Protein AF-R5KSG0-F1 (afdb_monomer)

pLDDT: mean 80.11, std 12.43, range [38.59, 92.19]

Secondary structure (DSSP, 8-state):
-HHHHHHHHHHHHHHHTT----EEEEETTEEEEE----S-HHHHHHHHHHHHHHHHHHHHHH--HHHHHHHHHHTSS-TTSHHHHHHHHH-TTTHHHHHHHHHHHHHHHHHHHHHHH---HHHHHHHHHHHHHHTT-

Mean predicted aligned error: 7.57 Å

Solvent-accessible surface area (backbone atoms only — not comparable to full-atom values): 7374 Å² total; per-residue (Å²): 111,68,69,56,54,24,48,49,31,27,54,50,38,31,51,74,72,70,49,63,87,73,41,76,46,74,47,102,89,49,68,48,74,46,58,82,82,88,62,52,72,68,57,52,49,51,20,53,43,29,20,42,50,46,23,46,50,47,20,75,76,68,68,39,65,66,33,43,51,52,22,54,57,34,53,35,58,33,58,91,32,43,25,12,47,53,37,33,73,79,36,64,84,47,28,64,57,47,20,51,52,50,49,53,51,48,43,54,52,24,52,51,43,31,75,75,67,68,46,61,64,57,39,51,54,44,51,50,54,51,56,55,38,70,75,73,112

Structure (mmCIF, N/CA/C/O backbone):
data_AF-R5KSG0-F1
#
_entry.id   AF-R5KSG0-F1
#
loop_
_atom_site.group_PDB
_atom_site.id
_atom_site.type_symbol
_atom_site.label_atom_id
_atom_site.label_alt_id
_atom_site.label_comp_id
_atom_site.label_asym_id
_atom_site.label_entity_id
_atom_site.label_seq_id
_atom_site.pdbx_PDB_ins_code
_atom_site.Cartn_x
_atom_site.Cartn_y
_atom_site.Cartn_z
_atom_site.occupancy
_atom_site.B_iso_or_equiv
_atom_site.auth_seq_id
_atom_site.auth_comp_id
_atom_site.auth_asym_id
_atom_site.auth_atom_id
_atom_site.pdbx_PDB_model_num
ATOM 1 N N . MET A 1 1 ? 4.381 15.269 -4.114 1.00 64.56 1 MET A N 1
ATOM 2 C CA . MET A 1 1 ? 2.973 15.694 -4.277 1.00 64.56 1 MET A CA 1
ATOM 3 C C . MET A 1 1 ? 2.019 14.506 -4.189 1.00 64.56 1 MET A C 1
ATOM 5 O O . MET A 1 1 ? 1.181 14.503 -3.303 1.00 64.56 1 MET A O 1
ATOM 9 N N . PHE A 1 2 ? 2.188 13.467 -5.011 1.00 79.06 2 PHE A N 1
ATOM 10 C CA . PHE A 1 2 ? 1.269 12.319 -5.060 1.00 79.06 2 PHE A CA 1
ATOM 11 C C . PHE A 1 2 ? 1.163 11.502 -3.764 1.00 79.06 2 PHE A C 1
ATOM 13 O O . PHE A 1 2 ? 0.054 11.265 -3.305 1.00 79.06 2 PHE A O 1
ATOM 20 N N . CYS A 1 3 ? 2.276 11.197 -3.078 1.00 76.44 3 CYS A N 1
ATOM 21 C CA . CYS A 1 3 ? 2.198 10.572 -1.746 1.00 76.44 3 CYS A CA 1
ATOM 22 C C . CYS A 1 3 ? 1.451 11.431 -0.716 1.00 76.44 3 CYS A C 1
ATOM 24 O O . CYS A 1 3 ? 0.801 10.896 0.168 1.00 76.44 3 CYS A O 1
ATOM 26 N N . PHE A 1 4 ? 1.523 12.762 -0.816 1.00 81.12 4 PHE A N 1
ATOM 27 C CA . PHE A 1 4 ? 0.799 13.630 0.114 1.00 81.12 4 PHE A CA 1
ATOM 28 C C . PHE A 1 4 ? -0.712 13.558 -0.126 1.00 81.12 4 PHE A C 1
ATOM 30 O O . PHE A 1 4 ? -1.480 13.453 0.824 1.00 81.12 4 PHE A O 1
ATOM 37 N N . LEU A 1 5 ? -1.132 13.557 -1.396 1.00 84.75 5 LEU A N 1
ATOM 38 C CA . LEU A 1 5 ? -2.532 13.361 -1.766 1.00 84.75 5 LEU A CA 1
ATOM 39 C C . LEU A 1 5 ? -3.030 11.988 -1.297 1.00 84.75 5 LEU A C 1
ATOM 41 O O . LEU A 1 5 ? -4.055 11.915 -0.625 1.00 84.75 5 LEU A O 1
ATOM 45 N N . HIS A 1 6 ? -2.266 10.930 -1.557 1.00 86.06 6 HIS A N 1
ATOM 46 C CA . HIS A 1 6 ? -2.547 9.575 -1.085 1.00 86.06 6 HIS A CA 1
ATOM 47 C C . HIS A 1 6 ? -2.793 9.514 0.433 1.00 86.06 6 HIS A C 1
ATOM 49 O O . HIS A 1 6 ? -3.829 9.025 0.878 1.00 86.06 6 HIS A O 1
ATOM 55 N N . GLU A 1 7 ? -1.893 10.090 1.230 1.00 82.31 7 GLU A N 1
ATOM 56 C CA . GLU A 1 7 ? -2.027 10.105 2.693 1.00 82.31 7 GLU A CA 1
ATOM 57 C C . GLU A 1 7 ? -3.185 10.994 3.168 1.00 82.31 7 GLU A C 1
ATOM 59 O O . GLU A 1 7 ? -3.880 10.668 4.134 1.00 82.31 7 GLU A O 1
ATOM 64 N N . SER A 1 8 ? -3.468 12.087 2.451 1.00 84.81 8 SER A N 1
ATOM 65 C CA . SER A 1 8 ? -4.643 12.919 2.726 1.00 84.81 8 SER A CA 1
ATOM 66 C C . SER A 1 8 ? -5.955 12.160 2.509 1.00 84.81 8 SER A C 1
ATOM 68 O O . SER A 1 8 ? -6.914 12.393 3.244 1.00 84.81 8 SER A O 1
ATOM 70 N N . ALA A 1 9 ? -5.992 11.205 1.572 1.00 86.75 9 ALA A N 1
ATOM 71 C CA . ALA A 1 9 ? -7.162 10.367 1.334 1.00 86.75 9 ALA A CA 1
ATOM 72 C C . ALA A 1 9 ? -7.440 9.438 2.519 1.00 86.75 9 ALA A C 1
ATOM 74 O O . ALA A 1 9 ? -8.589 9.319 2.943 1.00 86.75 9 ALA A O 1
ATOM 75 N N . HIS A 1 10 ? -6.399 8.827 3.093 1.00 86.75 10 HIS A N 1
ATOM 76 C CA . HIS A 1 10 ? -6.535 8.024 4.309 1.00 86.75 10 HIS A CA 1
ATOM 77 C C . HIS A 1 10 ? -7.056 8.858 5.480 1.00 86.75 10 HIS A C 1
ATOM 79 O O . HIS A 1 10 ? -7.981 8.434 6.173 1.00 86.75 10 HIS A O 1
ATOM 85 N N . LEU A 1 11 ? -6.504 10.059 5.683 1.00 84.69 11 LEU A N 1
ATOM 86 C CA . LEU A 1 11 ? -6.955 10.966 6.739 1.00 84.69 11 LEU A CA 1
ATOM 87 C C . LEU A 1 11 ? -8.420 11.378 6.536 1.00 84.69 11 LEU A C 1
ATOM 89 O O . LEU A 1 11 ? -9.209 11.333 7.479 1.00 84.69 11 LEU A O 1
ATOM 93 N N . PHE A 1 12 ? -8.789 11.752 5.311 1.00 86.88 12 PHE A N 1
ATOM 94 C CA . PHE A 1 12 ? -10.156 12.138 4.976 1.00 86.88 12 PHE A CA 1
ATOM 95 C C . PHE A 1 12 ? -11.138 10.985 5.199 1.00 86.88 12 PHE A C 1
ATOM 97 O O . PHE A 1 12 ? -12.169 11.177 5.841 1.00 86.88 12 PHE A O 1
ATOM 104 N N . ALA A 1 13 ? -10.800 9.778 4.737 1.00 85.94 13 ALA A N 1
ATOM 105 C CA . ALA A 1 13 ? -11.619 8.591 4.950 1.00 85.94 13 ALA A CA 1
ATOM 106 C C . ALA A 1 13 ? -11.760 8.258 6.441 1.00 85.94 13 ALA A C 1
ATOM 108 O O . ALA A 1 13 ? -12.854 7.925 6.887 1.00 85.94 13 ALA A O 1
ATOM 109 N N . LEU A 1 14 ? -10.694 8.403 7.233 1.00 84.88 14 LEU A N 1
ATOM 110 C CA . LEU A 1 14 ? -10.760 8.156 8.672 1.00 84.88 14 LEU A CA 1
ATOM 111 C C . LEU A 1 14 ? -11.737 9.114 9.362 1.00 84.88 14 LEU A C 1
ATOM 113 O O . LEU A 1 14 ? -12.581 8.673 10.142 1.00 84.88 14 LEU A O 1
ATOM 117 N N . ILE A 1 15 ? -11.653 10.409 9.043 1.00 84.00 15 ILE A N 1
ATOM 118 C CA . ILE A 1 15 ? -12.560 11.430 9.581 1.00 84.00 15 ILE A CA 1
ATOM 119 C C . ILE A 1 15 ? -14.000 11.160 9.126 1.00 84.00 15 ILE A C 1
ATOM 121 O O . ILE A 1 15 ? -14.923 11.250 9.935 1.00 84.00 15 ILE A O 1
ATOM 125 N N . ALA A 1 16 ? -14.200 10.787 7.858 1.00 86.25 16 ALA A N 1
ATOM 126 C CA . ALA A 1 16 ? -15.520 10.509 7.294 1.00 86.25 16 ALA A CA 1
ATOM 127 C C . ALA A 1 16 ? -16.230 9.335 7.982 1.00 86.25 16 ALA A C 1
ATOM 129 O O . ALA A 1 16 ? -17.454 9.349 8.103 1.00 86.25 16 ALA A O 1
ATOM 130 N N . VAL A 1 17 ? -15.477 8.344 8.468 1.00 84.31 17 VAL A N 1
ATOM 131 C CA . VAL A 1 17 ? -16.036 7.204 9.208 1.00 84.31 17 VAL A CA 1
ATOM 132 C C . VAL A 1 17 ? -16.041 7.427 10.733 1.00 84.31 17 VAL A C 1
ATOM 134 O O . VAL A 1 17 ? -16.337 6.520 11.506 1.00 84.31 17 VAL A O 1
ATOM 137 N N . GLY A 1 18 ? -15.754 8.650 11.190 1.00 77.50 18 GLY A N 1
ATOM 138 C CA . GLY A 1 18 ? -15.813 9.026 12.607 1.00 77.50 18 GLY A CA 1
ATOM 139 C C . GLY A 1 18 ? -14.623 8.550 13.445 1.00 77.50 18 GLY A C 1
ATOM 140 O O . GLY A 1 18 ? -14.675 8.616 14.675 1.00 77.50 18 GLY A O 1
ATOM 141 N N . GLY A 1 19 ? -13.546 8.085 12.807 1.00 74.62 19 GLY A N 1
ATOM 142 C CA . GLY A 1 19 ? -12.307 7.717 13.483 1.00 74.62 19 GLY A CA 1
ATOM 143 C C . GLY A 1 19 ? -11.559 8.945 14.005 1.00 74.62 19 GLY A C 1
ATOM 144 O O . GLY A 1 19 ? -11.544 10.004 13.375 1.00 74.62 19 GLY A O 1
ATOM 145 N N . LYS A 1 20 ? -10.904 8.811 15.163 1.00 68.38 20 LYS A N 1
ATOM 146 C CA . LYS A 1 20 ? -10.058 9.870 15.730 1.00 68.38 20 LYS A CA 1
ATOM 147 C C . 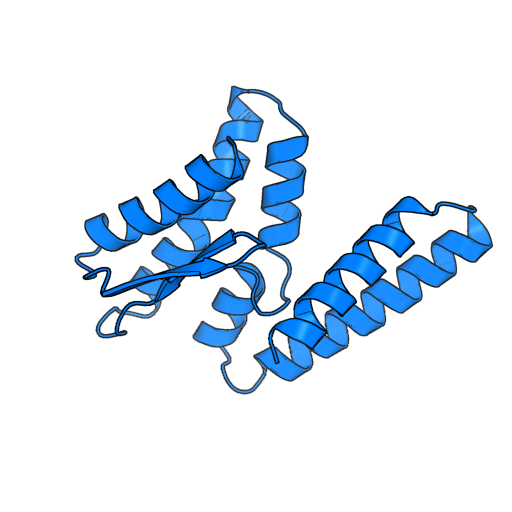LYS A 1 20 ? -8.590 9.609 15.368 1.00 68.38 20 LYS A C 1
ATOM 149 O O . LYS A 1 20 ? -8.031 8.618 15.841 1.00 68.38 20 LYS A O 1
ATOM 154 N N . PRO A 1 21 ? -7.938 10.465 14.561 1.00 63.66 21 PRO A N 1
ATOM 155 C CA . PRO A 1 21 ? -6.507 10.338 14.305 1.00 63.66 21 PRO A CA 1
ATOM 156 C C . PRO A 1 21 ? -5.741 10.631 15.603 1.00 63.66 21 PRO A C 1
ATOM 158 O O . PRO A 1 21 ? -5.797 11.747 16.113 1.00 63.66 21 PRO A O 1
ATOM 161 N N . GLN A 1 22 ? -5.043 9.638 16.157 1.00 57.62 22 GLN A N 1
ATOM 162 C CA . GLN A 1 22 ? -4.285 9.807 17.405 1.00 57.62 22 GLN A CA 1
ATOM 163 C C . GLN A 1 22 ? -2.814 10.136 17.154 1.00 57.62 22 GLN A C 1
ATOM 165 O O . GLN A 1 22 ? -2.241 10.949 17.876 1.00 57.62 22 GLN A O 1
ATOM 170 N N . CYS A 1 23 ? -2.180 9.535 16.140 1.00 52.59 23 CYS A N 1
ATOM 171 C CA . CYS A 1 23 ? -0.774 9.810 15.860 1.00 52.59 23 CYS A CA 1
ATOM 172 C C . CYS A 1 23 ? -0.433 9.647 14.372 1.00 52.59 23 CYS A C 1
ATOM 174 O O . CYS A 1 23 ? -0.513 8.555 13.810 1.00 52.59 23 CYS A O 1
ATOM 176 N N . LEU A 1 24 ? -0.015 10.740 13.733 1.00 53.75 24 LEU A N 1
ATOM 177 C CA . LEU A 1 24 ? 0.625 10.725 12.418 1.00 53.75 24 LEU A CA 1
ATOM 178 C C . LEU A 1 24 ? 2.109 10.408 12.620 1.00 53.75 24 LEU A C 1
ATOM 180 O O . LEU A 1 24 ? 2.900 11.274 12.992 1.00 53.75 24 LEU A O 1
ATOM 184 N N . THR A 1 25 ? 2.493 9.156 12.395 1.00 51.81 25 THR A N 1
ATOM 185 C CA . THR A 1 25 ? 3.896 8.742 12.454 1.00 51.81 25 THR A CA 1
ATOM 186 C C . THR A 1 25 ? 4.538 9.056 11.110 1.00 51.81 25 THR A C 1
ATOM 188 O O . THR A 1 25 ? 4.450 8.278 10.160 1.00 51.81 25 THR A O 1
ATOM 191 N N . VAL A 1 26 ? 5.168 10.224 11.007 1.00 46.56 26 VAL A N 1
ATOM 192 C CA . VAL A 1 26 ? 5.951 10.577 9.822 1.00 46.56 26 VAL A CA 1
ATOM 193 C C . VAL A 1 26 ? 7.237 9.760 9.854 1.00 46.56 26 VAL A C 1
ATOM 195 O O . VAL A 1 26 ? 8.093 9.950 10.716 1.00 46.56 26 VAL A O 1
ATOM 198 N N . SER A 1 27 ? 7.359 8.818 8.928 1.00 50.06 27 SER A N 1
ATOM 199 C CA . SER A 1 27 ? 8.580 8.048 8.711 1.00 50.06 27 SER A CA 1
ATOM 200 C C . SER A 1 27 ? 9.240 8.506 7.412 1.00 50.06 27 SER A C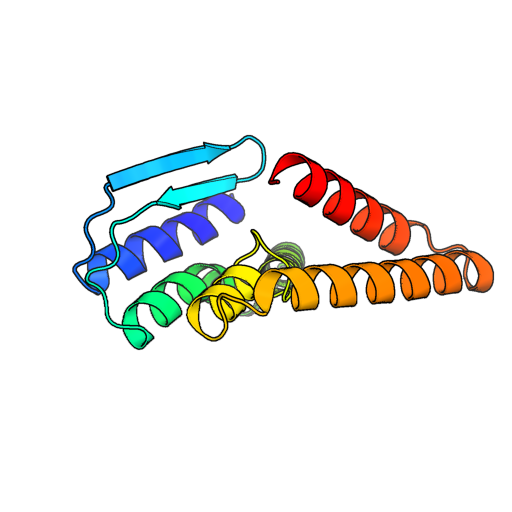 1
ATOM 202 O O . SER A 1 27 ? 8.597 9.096 6.548 1.00 50.06 27 SER A O 1
ATOM 204 N N . PHE A 1 28 ? 10.534 8.235 7.247 1.00 38.59 28 PHE A N 1
ATOM 205 C CA . PHE A 1 28 ? 11.311 8.681 6.078 1.00 38.59 28 PHE A CA 1
ATOM 206 C C . PHE A 1 28 ? 10.779 8.164 4.722 1.00 38.59 28 PHE A C 1
ATOM 208 O O . PHE A 1 28 ? 11.205 8.636 3.675 1.00 38.59 28 PHE A O 1
ATOM 215 N N . PHE A 1 29 ? 9.855 7.199 4.745 1.00 46.66 29 PHE A N 1
ATOM 216 C CA . PHE A 1 29 ? 9.265 6.547 3.577 1.00 46.66 29 PHE A CA 1
ATOM 217 C C . PHE A 1 29 ? 7.773 6.875 3.367 1.00 46.66 29 PHE A C 1
ATOM 219 O O . PHE A 1 29 ? 7.206 6.442 2.368 1.00 46.66 29 PHE A O 1
ATOM 226 N N . GLY A 1 30 ? 7.128 7.622 4.275 1.00 54.03 30 GLY A N 1
ATOM 227 C CA . GLY A 1 30 ? 5.692 7.930 4.201 1.00 54.03 30 GLY A CA 1
ATOM 228 C C . GLY A 1 30 ? 5.075 8.362 5.537 1.00 54.03 30 GLY A C 1
ATOM 229 O O . GLY A 1 30 ? 5.739 8.346 6.581 1.00 54.03 30 GLY A O 1
ATOM 230 N N . ILE A 1 31 ? 3.797 8.744 5.516 1.00 54.84 31 ILE A N 1
ATOM 231 C CA . ILE A 1 31 ? 3.072 9.277 6.676 1.00 54.84 31 ILE A CA 1
ATOM 232 C C . ILE A 1 31 ? 2.149 8.177 7.225 1.00 54.84 31 ILE A C 1
ATOM 234 O O . ILE A 1 31 ? 1.001 8.050 6.840 1.00 54.84 31 ILE A O 1
ATOM 238 N N . ALA A 1 32 ? 2.615 7.366 8.173 1.00 55.62 32 ALA A N 1
ATOM 239 C CA . ALA A 1 32 ? 1.798 6.281 8.715 1.00 55.62 32 ALA A CA 1
ATOM 240 C C . ALA A 1 32 ? 0.836 6.783 9.806 1.00 55.62 32 ALA A C 1
ATOM 242 O O . ALA A 1 32 ? 1.260 7.175 10.897 1.00 55.62 32 ALA A O 1
ATOM 243 N N . LEU A 1 33 ? -0.467 6.728 9.543 1.00 55.28 33 LEU A N 1
ATOM 244 C CA . LEU A 1 33 ? -1.500 7.161 10.482 1.00 55.28 33 LEU A CA 1
ATOM 245 C C . LEU A 1 33 ? -1.880 6.018 11.442 1.00 55.28 33 LEU A C 1
ATOM 247 O O . LEU A 1 33 ? -2.445 5.008 11.029 1.00 55.28 33 LEU A O 1
ATOM 251 N N . LYS A 1 34 ? -1.545 6.161 12.730 1.00 57.66 34 LYS A N 1
ATOM 252 C CA . LYS A 1 34 ? -1.983 5.268 13.813 1.00 57.66 34 LYS A CA 1
ATOM 253 C C . LYS A 1 34 ? -3.255 5.828 14.456 1.00 57.66 34 LYS A C 1
ATOM 255 O O . LYS A 1 34 ? -3.285 6.986 14.881 1.00 57.66 34 LYS A O 1
ATOM 260 N N . TYR A 1 35 ? -4.282 4.995 14.548 1.00 62.22 35 TYR A N 1
ATOM 261 C CA . TYR A 1 35 ? -5.547 5.284 15.220 1.00 62.22 35 TYR A CA 1
ATOM 262 C C . TYR A 1 35 ? -5.979 4.062 16.038 1.00 62.22 35 TYR A C 1
ATOM 264 O O . TYR A 1 35 ? -5.673 2.930 15.661 1.00 62.22 35 TYR A O 1
ATOM 272 N N . GLU A 1 36 ? -6.648 4.289 17.169 1.00 53.38 36 GLU A N 1
ATOM 273 C CA . GLU A 1 36 ? -7.255 3.219 17.963 1.00 53.38 36 GLU A CA 1
ATOM 274 C C . GLU A 1 36 ? -8.498 2.659 17.260 1.00 53.38 36 GLU A C 1
ATOM 276 O O . GLU A 1 36 ? -9.330 3.387 16.713 1.00 53.38 36 GLU A O 1
ATOM 281 N N . SER A 1 37 ? -8.569 1.333 17.218 1.00 54.75 37 SER A N 1
ATOM 282 C CA . SER A 1 37 ? -9.472 0.549 16.382 1.00 54.75 37 SER A CA 1
ATOM 283 C C . SER A 1 37 ? -10.772 0.207 17.116 1.00 54.75 37 SER A C 1
ATOM 285 O O . SER A 1 37 ? -11.014 -0.956 17.427 1.00 54.75 37 SER A O 1
ATOM 287 N N . ASP A 1 38 ? -11.615 1.207 17.370 1.00 62.00 38 ASP A N 1
ATOM 288 C CA . ASP A 1 38 ? -13.044 0.980 17.672 1.00 62.00 38 ASP A CA 1
ATOM 289 C C . ASP A 1 38 ? -1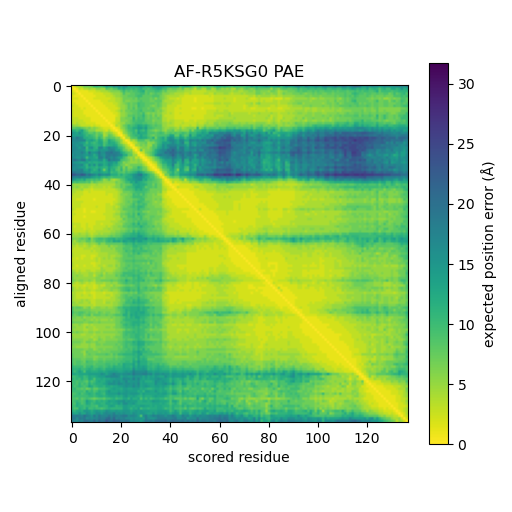3.895 0.915 16.383 1.00 62.00 38 ASP A C 1
ATOM 291 O O . ASP A 1 38 ? -15.119 0.781 16.417 1.00 62.00 38 ASP A O 1
ATOM 295 N N . LEU A 1 39 ? -13.248 1.033 15.218 1.00 70.50 39 LEU A N 1
ATOM 296 C CA . LEU A 1 39 ? -13.876 0.985 13.903 1.00 70.50 39 LEU A CA 1
ATOM 297 C C . LEU A 1 39 ? -14.199 -0.457 13.486 1.00 70.50 39 LEU A C 1
ATOM 299 O O . LEU A 1 39 ? -13.461 -1.398 13.763 1.00 70.50 39 LEU A O 1
ATOM 303 N N . SER A 1 40 ? -15.302 -0.629 12.756 1.00 82.75 40 SER A N 1
ATOM 304 C CA . SER A 1 40 ? -15.633 -1.907 12.118 1.00 82.75 40 SER A CA 1
ATOM 305 C C . SER A 1 40 ? -14.594 -2.288 11.049 1.00 82.75 40 SER A C 1
ATOM 307 O O . SER A 1 40 ? -13.984 -1.420 10.419 1.00 82.75 40 SER A O 1
ATOM 309 N N . ILE A 1 41 ? -14.458 -3.585 10.760 1.00 82.88 41 ILE A N 1
ATOM 310 C CA . ILE A 1 41 ? -13.559 -4.094 9.705 1.00 82.88 41 ILE A CA 1
ATOM 311 C C . ILE A 1 41 ? -13.831 -3.404 8.356 1.00 82.88 41 ILE A C 1
ATOM 313 O O . ILE A 1 41 ? -12.901 -3.043 7.643 1.00 82.88 41 ILE A O 1
ATOM 317 N N . GLY A 1 42 ? -15.103 -3.178 8.007 1.00 84.50 42 GLY A N 1
ATOM 318 C CA . GLY A 1 42 ? -15.473 -2.525 6.747 1.00 84.50 42 GLY A CA 1
ATOM 319 C C . GLY A 1 42 ? -15.018 -1.067 6.676 1.00 84.50 42 GLY A C 1
ATOM 320 O O . GLY A 1 42 ? -14.494 -0.628 5.655 1.00 84.50 42 GLY A O 1
ATOM 321 N N . SER A 1 43 ? -15.161 -0.331 7.778 1.00 84.12 43 SER A N 1
ATOM 322 C CA . SER A 1 43 ? -14.676 1.046 7.875 1.00 84.12 43 SER A CA 1
ATOM 323 C C . SER A 1 43 ? -13.155 1.139 7.821 1.00 84.12 43 SER A C 1
ATOM 325 O O . SER A 1 43 ? -12.625 1.997 7.124 1.00 84.12 43 SER A O 1
ATOM 327 N N . GLU A 1 44 ? -12.450 0.229 8.490 1.00 84.00 44 GLU A N 1
ATOM 328 C CA . GLU A 1 44 ? -10.987 0.192 8.463 1.00 84.00 44 GLU A CA 1
ATOM 329 C C . GLU A 1 44 ? -10.471 -0.141 7.055 1.00 84.00 44 GLU A C 1
ATOM 331 O O . GLU A 1 44 ? -9.557 0.505 6.544 1.00 84.00 44 GLU A O 1
ATOM 336 N N . LEU A 1 45 ? -11.131 -1.075 6.366 1.00 87.31 45 LEU A N 1
ATOM 337 C CA . LEU A 1 45 ? -10.828 -1.423 4.980 1.00 87.31 45 LEU A CA 1
ATOM 338 C C . LEU A 1 45 ? -11.083 -0.250 4.021 1.00 87.31 45 LEU A C 1
ATOM 340 O O . LEU A 1 45 ? -10.262 -0.001 3.140 1.00 87.31 45 LEU A O 1
ATOM 344 N N . ALA A 1 46 ? -12.164 0.512 4.213 1.00 87.81 46 ALA A N 1
ATOM 345 C CA . ALA A 1 46 ? -12.426 1.723 3.434 1.00 87.81 46 ALA A CA 1
ATOM 346 C C . ALA A 1 46 ? -11.331 2.782 3.636 1.00 87.81 46 ALA A C 1
ATOM 348 O O . ALA A 1 46 ? -10.873 3.382 2.662 1.00 87.81 46 ALA A O 1
ATOM 349 N N . VAL A 1 47 ? -10.859 2.965 4.875 1.00 87.56 47 VAL A N 1
ATOM 350 C CA . VAL A 1 47 ? -9.736 3.863 5.177 1.00 87.56 47 VAL A CA 1
ATOM 351 C C . VAL A 1 47 ? -8.465 3.384 4.484 1.00 87.56 47 VAL A C 1
ATOM 353 O O . VAL A 1 47 ? -7.832 4.181 3.800 1.00 87.56 47 VAL A O 1
ATOM 356 N N . ILE A 1 48 ? -8.107 2.102 4.595 1.00 87.06 48 ILE A N 1
ATOM 357 C CA . ILE A 1 48 ? -6.894 1.534 3.976 1.00 87.06 48 ILE A CA 1
ATOM 358 C C . ILE A 1 48 ? -6.953 1.591 2.440 1.00 87.06 48 ILE A C 1
ATOM 360 O O . ILE A 1 48 ? -5.925 1.750 1.793 1.00 87.06 48 ILE A O 1
ATOM 364 N N . LEU A 1 49 ? -8.129 1.488 1.824 1.00 89.88 49 LEU A N 1
ATOM 365 C CA . LEU A 1 49 ? -8.245 1.566 0.364 1.00 89.88 49 LEU A CA 1
ATOM 366 C C . LEU A 1 49 ? -8.322 3.002 -0.167 1.00 89.88 49 LEU A C 1
ATOM 368 O O . LEU A 1 49 ? -8.056 3.212 -1.349 1.00 89.88 49 LEU A O 1
ATOM 372 N N . ALA A 1 50 ? -8.630 3.994 0.671 1.00 90.44 50 ALA A N 1
ATOM 373 C CA . ALA A 1 50 ? -8.793 5.382 0.239 1.00 90.44 50 ALA A CA 1
ATOM 374 C C . ALA A 1 50 ? -7.548 5.952 -0.464 1.00 90.44 50 ALA A C 1
ATOM 376 O O . ALA A 1 50 ? -7.674 6.588 -1.510 1.00 90.44 50 ALA A O 1
ATOM 377 N N . GLY A 1 51 ? -6.351 5.683 0.065 1.00 89.00 51 GLY A N 1
ATOM 378 C CA . GLY A 1 51 ? -5.087 6.100 -0.548 1.00 89.00 51 GLY A CA 1
ATOM 379 C C . GLY A 1 51 ? -4.874 5.499 -1.939 1.00 89.00 51 GLY A C 1
ATOM 380 O O . GLY A 1 51 ? -4.736 6.252 -2.911 1.00 89.00 51 GLY A O 1
ATOM 381 N N . PRO A 1 52 ? -4.836 4.160 -2.087 1.00 91.62 52 PRO A N 1
ATOM 382 C CA . PRO A 1 52 ? -4.676 3.528 -3.394 1.00 91.62 52 PRO A CA 1
ATOM 383 C C . PRO A 1 52 ? -5.763 3.928 -4.396 1.00 91.62 52 PRO A C 1
ATOM 385 O O . PRO A 1 52 ? -5.455 4.169 -5.564 1.00 91.62 52 PRO A O 1
ATOM 388 N N . LEU A 1 53 ? -7.015 4.065 -3.945 1.00 92.19 53 LEU A N 1
ATOM 389 C CA . LEU A 1 53 ? -8.119 4.518 -4.791 1.00 92.19 53 LEU A CA 1
ATOM 390 C C . LEU A 1 53 ? -7.899 5.942 -5.299 1.00 92.19 53 LEU A C 1
ATOM 392 O O . LEU A 1 53 ? -8.117 6.188 -6.484 1.00 92.19 53 LEU A O 1
ATOM 396 N N . LEU A 1 54 ? -7.417 6.864 -4.459 1.00 91.88 54 LEU A N 1
ATOM 397 C CA . LEU A 1 54 ? -7.104 8.215 -4.920 1.00 91.88 54 LEU A CA 1
ATOM 398 C C . LEU A 1 54 ? -5.999 8.201 -5.983 1.00 91.88 54 LEU A C 1
ATOM 400 O O . LEU A 1 54 ? -6.122 8.898 -6.985 1.00 91.88 54 LEU A O 1
ATOM 404 N N . ASN A 1 55 ? -4.963 7.377 -5.821 1.00 91.75 55 ASN A N 1
ATOM 405 C CA . ASN A 1 55 ? -3.918 7.249 -6.839 1.00 91.75 55 ASN A CA 1
ATOM 406 C C . ASN A 1 55 ? -4.473 6.711 -8.171 1.00 91.75 55 ASN A C 1
ATOM 408 O O . ASN A 1 55 ? -4.113 7.218 -9.231 1.00 91.75 55 ASN A O 1
ATOM 412 N N . ILE A 1 56 ? -5.391 5.738 -8.140 1.00 90.56 56 ILE A N 1
ATOM 413 C CA . ILE A 1 56 ? -6.057 5.232 -9.354 1.00 90.56 56 ILE A CA 1
ATOM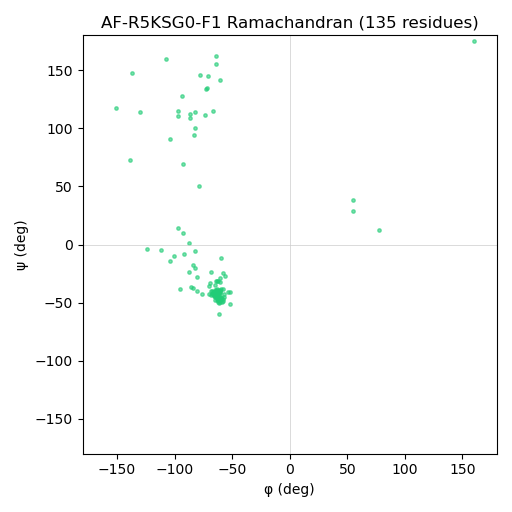 414 C C . ILE A 1 56 ? -6.915 6.326 -10.001 1.00 90.56 56 ILE A C 1
ATOM 416 O O . ILE A 1 56 ? -6.870 6.502 -11.216 1.00 90.56 56 ILE A O 1
ATOM 420 N N . ILE A 1 57 ? -7.662 7.093 -9.204 1.00 90.88 57 ILE A N 1
ATOM 421 C CA . ILE A 1 57 ? -8.454 8.230 -9.691 1.00 90.88 57 ILE A CA 1
ATOM 422 C C . ILE A 1 57 ? -7.532 9.252 -10.367 1.00 90.88 57 ILE A C 1
ATOM 424 O O . ILE A 1 57 ? -7.774 9.637 -11.509 1.00 90.88 57 ILE A O 1
ATOM 428 N N . LEU A 1 58 ? -6.436 9.647 -9.714 1.00 89.06 58 LEU A N 1
ATOM 429 C CA . LEU A 1 58 ? -5.462 10.580 -10.285 1.00 89.06 58 LEU A CA 1
ATOM 430 C C . LEU A 1 58 ? -4.856 10.046 -11.586 1.00 89.06 58 LEU A C 1
ATOM 432 O O . LEU A 1 58 ? -4.707 10.815 -12.530 1.00 89.06 58 LEU A O 1
ATOM 436 N N . TYR A 1 59 ? -4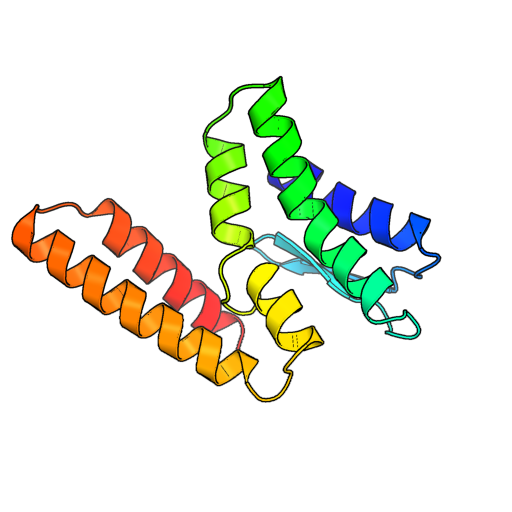.577 8.745 -11.681 1.00 90.25 59 TYR A N 1
ATOM 437 C CA . TYR A 1 59 ? -4.156 8.131 -12.939 1.00 90.25 59 TYR A CA 1
ATOM 438 C C . TYR A 1 59 ? -5.222 8.273 -14.036 1.00 90.25 59 TYR A C 1
ATOM 440 O O . TYR A 1 59 ? -4.898 8.703 -15.135 1.00 90.25 59 TYR A O 1
ATOM 448 N N . VAL A 1 60 ? -6.496 7.987 -13.758 1.00 90.50 60 VAL A N 1
ATOM 449 C CA . VAL A 1 60 ? -7.562 8.084 -14.775 1.00 90.50 60 VAL A CA 1
ATOM 450 C C . VAL A 1 60 ? -7.756 9.522 -15.273 1.00 90.50 60 VAL A C 1
ATOM 452 O O . VAL A 1 60 ? -7.971 9.732 -16.466 1.00 90.50 60 VAL A O 1
ATOM 455 N N . PHE A 1 61 ? -7.666 10.516 -14.384 1.00 90.00 61 PHE A N 1
ATOM 456 C CA . PHE A 1 61 ? -7.908 11.920 -14.737 1.00 90.00 61 PHE A CA 1
ATOM 457 C C . PHE A 1 61 ? -6.678 12.648 -15.294 1.00 90.00 61 PHE A C 1
ATOM 459 O O . PHE A 1 61 ? -6.824 13.496 -16.171 1.00 90.00 61 PHE A O 1
ATOM 466 N N . ILE A 1 62 ? -5.484 12.349 -14.780 1.00 88.25 62 ILE A N 1
ATOM 467 C CA . ILE A 1 62 ? -4.236 13.062 -15.107 1.00 88.25 62 ILE A CA 1
ATOM 468 C C . ILE A 1 62 ? -3.355 12.238 -16.064 1.00 88.25 62 ILE A C 1
ATOM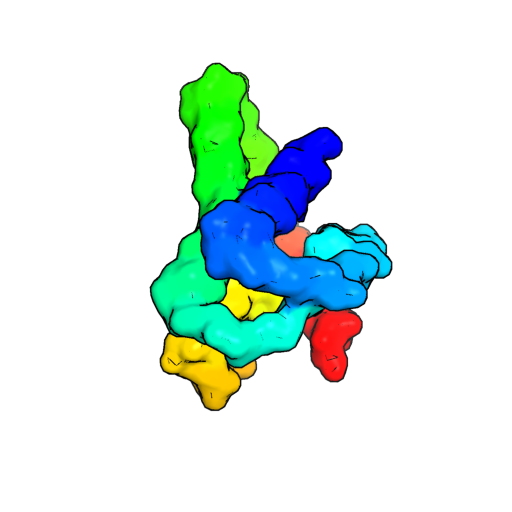 470 O O . ILE A 1 62 ? -2.446 12.788 -16.676 1.00 88.25 62 ILE A O 1
ATOM 474 N N . GLN A 1 63 ? -3.647 10.942 -16.242 1.00 84.38 63 GLN A N 1
ATOM 475 C CA . GLN A 1 63 ? -2.867 9.988 -17.047 1.00 84.38 63 GLN A CA 1
ATOM 476 C C . GLN A 1 63 ? -1.391 9.923 -16.640 1.00 84.38 63 GLN A C 1
ATOM 478 O O . GLN A 1 63 ? -0.499 9.810 -17.473 1.00 84.38 63 GLN A O 1
ATOM 483 N N . ASP A 1 64 ? -1.137 10.004 -15.333 1.00 83.56 64 ASP A N 1
ATOM 484 C CA . ASP A 1 64 ? 0.212 9.964 -14.777 1.00 83.56 64 ASP A CA 1
ATOM 485 C C . ASP A 1 64 ? 0.569 8.553 -14.294 1.00 83.56 64 ASP A C 1
ATOM 487 O O . ASP A 1 64 ? 0.052 8.066 -13.279 1.00 83.56 64 ASP A O 1
ATOM 491 N N . ASP A 1 65 ? 1.494 7.918 -15.011 1.00 86.12 65 ASP A N 1
ATOM 492 C CA . ASP A 1 65 ? 2.004 6.576 -14.731 1.00 86.12 65 ASP A CA 1
ATOM 493 C C . ASP A 1 65 ? 2.626 6.445 -13.331 1.00 86.12 65 ASP A C 1
ATOM 495 O O . ASP A 1 65 ? 2.634 5.351 -12.760 1.00 86.12 65 ASP A O 1
ATOM 499 N N . ILE A 1 66 ? 3.098 7.543 -12.728 1.00 86.44 66 ILE A N 1
ATOM 500 C CA . ILE A 1 66 ? 3.641 7.537 -11.363 1.00 86.44 66 ILE A CA 1
ATOM 501 C C . ILE A 1 66 ? 2.538 7.202 -10.356 1.00 86.44 66 ILE A C 1
ATOM 503 O O . ILE A 1 66 ? 2.768 6.425 -9.428 1.00 86.44 66 ILE A O 1
ATOM 507 N N . ASN A 1 67 ? 1.328 7.739 -10.536 1.00 86.94 67 ASN A N 1
ATOM 508 C CA . ASN A 1 67 ? 0.202 7.441 -9.649 1.00 86.94 67 ASN A CA 1
ATOM 509 C C . ASN A 1 67 ? -0.241 5.986 -9.783 1.00 86.94 67 ASN A C 1
ATOM 511 O O . ASN A 1 67 ? -0.500 5.329 -8.773 1.00 86.94 67 ASN A O 1
ATOM 515 N N . LEU A 1 68 ? -0.258 5.459 -11.010 1.00 87.44 68 LEU A N 1
ATOM 516 C CA . LEU A 1 68 ? -0.540 4.047 -11.241 1.00 87.44 68 LEU A CA 1
ATOM 517 C C . LEU A 1 68 ? 0.516 3.159 -10.577 1.00 87.44 68 LEU A C 1
ATOM 519 O O . LEU A 1 68 ? 0.169 2.214 -9.869 1.00 87.44 68 LEU A O 1
ATOM 523 N N . PHE A 1 69 ? 1.796 3.490 -10.742 1.00 87.56 69 PHE A N 1
ATOM 524 C CA . PHE A 1 69 ? 2.894 2.768 -10.108 1.00 87.56 69 PHE A CA 1
ATOM 525 C C . PHE A 1 69 ? 2.784 2.785 -8.576 1.00 87.56 69 PHE A C 1
ATOM 527 O O . PHE A 1 69 ? 2.894 1.735 -7.943 1.00 87.56 69 PHE A O 1
ATOM 534 N N . LEU A 1 70 ? 2.491 3.944 -7.975 1.00 86.06 70 LEU A N 1
ATOM 535 C CA . LEU A 1 70 ? 2.280 4.073 -6.529 1.00 86.06 70 LEU A CA 1
ATOM 536 C C . LEU A 1 70 ? 1.058 3.281 -6.046 1.00 86.06 70 LEU A C 1
ATOM 538 O O . LEU A 1 70 ? 1.127 2.650 -4.994 1.00 86.06 70 LEU A O 1
ATOM 542 N N . ALA A 1 71 ? -0.048 3.286 -6.796 1.00 88.56 71 ALA A N 1
ATOM 543 C CA . ALA A 1 71 ? -1.225 2.481 -6.473 1.00 88.56 71 ALA A CA 1
ATOM 544 C C . ALA A 1 71 ? -0.901 0.982 -6.483 1.00 88.56 71 ALA A C 1
ATOM 546 O O . ALA A 1 71 ? -1.235 0.275 -5.533 1.00 88.56 71 ALA A O 1
ATOM 547 N N . VAL A 1 72 ? -0.215 0.508 -7.528 1.00 89.44 72 VAL A N 1
ATOM 548 C CA . VAL A 1 72 ? 0.183 -0.900 -7.661 1.00 89.44 72 VAL A CA 1
ATOM 549 C C . VAL A 1 72 ? 1.121 -1.304 -6.531 1.00 89.44 72 VAL A C 1
ATOM 551 O O . VAL A 1 72 ? 0.891 -2.338 -5.909 1.00 89.44 72 VAL A O 1
ATOM 554 N N . LEU A 1 73 ? 2.137 -0.488 -6.226 1.00 87.31 73 LEU A N 1
ATOM 555 C CA . LEU A 1 73 ? 3.046 -0.753 -5.114 1.00 87.31 73 LEU A CA 1
ATOM 556 C C . LEU A 1 73 ? 2.302 -0.808 -3.777 1.00 87.31 73 LEU A C 1
ATOM 558 O O . LEU A 1 73 ? 2.468 -1.775 -3.039 1.00 87.31 73 LEU A O 1
ATOM 562 N N . ASN A 1 74 ? 1.452 0.175 -3.471 1.00 88.50 74 ASN A N 1
ATOM 563 C CA . ASN A 1 74 ? 0.749 0.211 -2.186 1.00 88.50 74 ASN A CA 1
ATOM 564 C C . ASN A 1 74 ? -0.298 -0.900 -2.043 1.00 88.50 74 ASN A C 1
ATOM 566 O O . ASN A 1 74 ? -0.579 -1.308 -0.921 1.00 88.50 74 ASN A O 1
ATOM 570 N N . LEU A 1 75 ? -0.820 -1.455 -3.141 1.00 89.81 75 LEU A N 1
ATOM 571 C CA . LEU A 1 75 ? -1.728 -2.610 -3.125 1.00 89.81 75 LEU A CA 1
ATOM 572 C C . LEU A 1 75 ? -1.019 -3.967 -3.006 1.00 89.81 75 LEU A C 1
ATOM 574 O O . LEU A 1 75 ? -1.700 -4.987 -2.863 1.00 89.81 75 LEU A O 1
ATOM 578 N N . LEU A 1 76 ? 0.317 -4.020 -3.038 1.00 89.38 76 LEU A N 1
ATOM 579 C CA . LEU A 1 76 ? 1.037 -5.281 -2.861 1.00 89.38 76 LEU A CA 1
ATOM 580 C C . LEU A 1 76 ? 0.722 -5.904 -1.487 1.00 89.38 76 LEU A C 1
ATOM 582 O O . LEU A 1 76 ? 0.648 -5.184 -0.485 1.00 89.38 76 LEU A O 1
ATOM 586 N N . PRO A 1 77 ? 0.582 -7.243 -1.397 1.00 86.94 77 PRO A N 1
ATOM 587 C CA . PRO A 1 77 ? 0.219 -7.951 -0.167 1.00 86.94 77 PRO A CA 1
ATOM 588 C C . PRO A 1 77 ? 1.426 -8.097 0.777 1.00 86.94 77 PRO A C 1
ATOM 590 O O . PRO A 1 77 ? 1.767 -9.188 1.233 1.00 86.94 77 PRO A O 1
ATOM 593 N N . VAL A 1 78 ? 2.108 -6.984 1.037 1.00 86.12 78 VAL A N 1
ATOM 594 C CA . VAL A 1 78 ? 3.385 -6.911 1.737 1.00 86.12 78 VAL A CA 1
ATOM 595 C C . VAL A 1 78 ? 3.287 -5.855 2.830 1.00 86.12 78 VAL A C 1
ATOM 597 O O . VAL A 1 78 ? 3.129 -4.671 2.557 1.00 86.12 78 VAL A O 1
ATOM 600 N N . TYR A 1 79 ? 3.372 -6.264 4.091 1.00 81.38 79 TYR A N 1
ATOM 601 C CA . TYR A 1 79 ? 3.376 -5.322 5.212 1.00 81.38 79 TYR A CA 1
ATOM 602 C C . TYR A 1 79 ? 4.715 -4.559 5.258 1.00 81.38 79 TYR A C 1
ATOM 604 O O . TYR A 1 79 ? 5.751 -5.214 5.130 1.00 81.38 79 TYR A O 1
ATOM 612 N N . PRO A 1 80 ? 4.744 -3.220 5.449 1.00 77.25 80 PRO A N 1
ATOM 613 C CA . PRO A 1 80 ? 3.677 -2.342 5.958 1.00 77.25 80 PRO A CA 1
ATOM 614 C C . PRO A 1 80 ? 2.825 -1.589 4.908 1.00 77.25 80 PRO A C 1
ATOM 616 O O . PRO A 1 80 ? 2.116 -0.655 5.299 1.00 77.25 80 PRO A O 1
ATOM 619 N N . LEU A 1 81 ? 2.881 -1.962 3.622 1.00 86.38 81 LEU A N 1
ATOM 620 C CA . LEU A 1 81 ? 2.081 -1.346 2.545 1.00 86.38 81 LEU A CA 1
ATOM 621 C C . LEU A 1 81 ? 0.578 -1.578 2.762 1.00 86.38 81 LEU A C 1
ATOM 623 O O . LEU A 1 81 ? 0.190 -2.481 3.510 1.00 86.38 81 LEU A O 1
ATOM 627 N N . ASP A 1 82 ? -0.276 -0.795 2.100 1.00 87.94 82 ASP A N 1
ATOM 628 C CA . ASP A 1 82 ? -1.729 -0.834 2.315 1.00 87.94 82 ASP A CA 1
ATOM 629 C C . ASP A 1 82 ? -2.348 -2.198 1.998 1.00 87.94 82 ASP A C 1
ATOM 631 O O . ASP A 1 82 ? -3.143 -2.702 2.789 1.00 87.94 82 ASP A O 1
ATOM 635 N N . GLY A 1 83 ? -1.914 -2.879 0.936 1.00 86.62 83 GLY A N 1
ATOM 636 C CA . GLY A 1 83 ? -2.326 -4.254 0.641 1.00 86.62 83 GLY A CA 1
ATOM 637 C C . GLY A 1 83 ? -1.927 -5.228 1.755 1.00 86.62 83 GLY A C 1
ATOM 638 O O . GLY A 1 83 ? -2.717 -6.080 2.165 1.00 86.62 83 GLY A O 1
ATOM 639 N N . GLY A 1 84 ? -0.741 -5.052 2.342 1.00 87.25 84 GLY A N 1
ATOM 640 C CA . GLY A 1 84 ? -0.319 -5.775 3.541 1.00 87.25 84 GLY A CA 1
ATOM 641 C C . GLY A 1 84 ? -1.161 -5.446 4.781 1.00 87.25 84 GLY A C 1
ATOM 642 O O . GLY A 1 84 ? -1.416 -6.333 5.598 1.00 87.25 84 GLY A O 1
ATOM 643 N N . ARG A 1 85 ? -1.633 -4.201 4.928 1.00 86.75 85 ARG A N 1
ATOM 644 C CA . ARG A 1 85 ? -2.559 -3.788 6.001 1.00 86.75 85 ARG A CA 1
ATOM 645 C C . ARG A 1 85 ? -3.937 -4.427 5.827 1.00 86.75 85 ARG A C 1
ATOM 647 O O . ARG A 1 85 ? -4.479 -4.917 6.813 1.00 86.75 85 ARG A O 1
ATOM 654 N N . VAL A 1 86 ? -4.449 -4.530 4.597 1.00 89.38 86 VAL A N 1
ATOM 655 C CA . VAL A 1 86 ? -5.684 -5.281 4.297 1.00 89.38 86 VAL A CA 1
ATOM 656 C C . VAL A 1 86 ? -5.530 -6.748 4.704 1.00 89.38 86 VAL A C 1
ATOM 658 O O . VAL A 1 86 ? -6.383 -7.292 5.406 1.00 89.38 86 VAL A O 1
ATOM 661 N N . VAL A 1 87 ? -4.412 -7.388 4.338 1.00 88.56 87 VAL A N 1
ATOM 662 C CA . VAL A 1 87 ? -4.138 -8.778 4.745 1.00 88.56 87 VAL A CA 1
ATOM 663 C C . VAL A 1 87 ? -4.025 -8.898 6.265 1.00 88.56 87 VAL A C 1
ATOM 665 O O . VAL A 1 87 ? -4.520 -9.869 6.828 1.00 88.56 87 VAL A O 1
ATOM 668 N N . LYS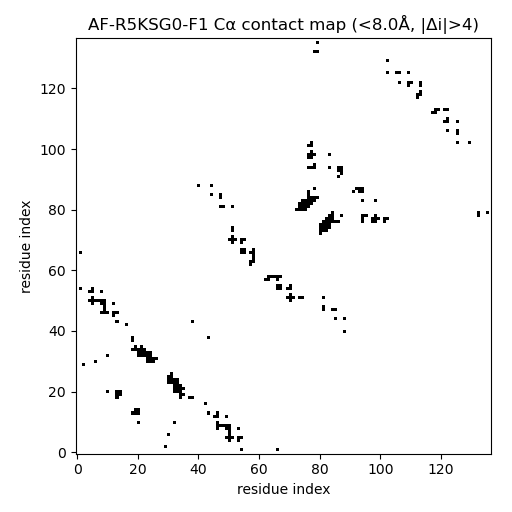 A 1 88 ? -3.415 -7.927 6.953 1.00 87.12 88 LYS A N 1
ATOM 669 C CA . LYS A 1 88 ? -3.337 -7.910 8.423 1.00 87.12 88 LYS A CA 1
ATOM 670 C C . LYS A 1 88 ? -4.714 -7.800 9.075 1.00 87.12 88 LYS A C 1
ATOM 672 O O . LYS A 1 88 ? -4.941 -8.471 10.077 1.00 87.12 88 LYS A O 1
ATOM 677 N N . LEU A 1 89 ? -5.598 -6.977 8.518 1.00 85.31 89 LEU A N 1
ATOM 678 C CA . LEU A 1 89 ? -6.952 -6.775 9.022 1.00 85.31 89 LEU A CA 1
ATOM 679 C C . LEU A 1 89 ? -7.800 -8.050 8.892 1.00 85.31 89 LEU A C 1
ATOM 681 O O . LEU A 1 89 ? -8.482 -8.439 9.835 1.00 85.31 89 LEU A O 1
ATOM 685 N N . LEU A 1 90 ? -7.717 -8.730 7.745 1.00 87.62 90 LEU A N 1
ATOM 686 C CA . LEU A 1 90 ? -8.483 -9.954 7.483 1.00 87.62 90 LEU A CA 1
ATOM 687 C C . LEU A 1 90 ? -7.846 -11.205 8.113 1.00 87.62 90 LEU A C 1
ATOM 689 O O . LEU A 1 90 ? -8.542 -12.069 8.643 1.00 87.62 90 LEU A O 1
ATOM 693 N N . PHE A 1 91 ? -6.517 -11.312 8.061 1.00 89.94 91 PHE A N 1
ATOM 694 C CA . PHE A 1 91 ? -5.741 -12.481 8.482 1.00 89.94 91 PHE A CA 1
ATOM 695 C C . PHE A 1 91 ? -4.470 -12.070 9.254 1.00 89.94 91 PHE A C 1
ATOM 697 O O . PHE A 1 91 ? -3.342 -12.248 8.771 1.00 89.94 91 PHE A O 1
ATOM 704 N N . PRO A 1 92 ? -4.601 -11.593 10.505 1.00 84.44 92 PRO A N 1
ATOM 705 C CA . PRO A 1 92 ? -3.490 -11.022 11.275 1.00 84.44 92 PRO A CA 1
ATOM 706 C C . PRO A 1 92 ? -2.334 -11.999 11.523 1.00 84.44 92 PRO A C 1
ATOM 708 O O . PRO A 1 92 ? -1.182 -11.586 11.633 1.00 84.44 92 PRO A O 1
ATOM 711 N N . ARG A 1 93 ? -2.615 -13.307 11.584 1.00 86.88 93 ARG A N 1
ATOM 712 C CA . ARG A 1 93 ? -1.588 -14.352 11.742 1.00 86.88 93 ARG A CA 1
ATOM 713 C C . ARG A 1 93 ? -0.882 -14.696 10.430 1.00 86.88 93 ARG A C 1
ATOM 715 O O . ARG A 1 93 ? 0.271 -15.114 10.458 1.00 86.88 93 ARG A O 1
ATOM 722 N N . ALA A 1 94 ? -1.554 -14.517 9.292 1.00 86.94 94 ALA A N 1
ATOM 723 C CA . ALA A 1 94 ? -1.034 -14.902 7.984 1.00 86.94 94 ALA A CA 1
ATOM 724 C C . ALA A 1 94 ? -0.194 -13.798 7.331 1.00 86.94 94 ALA A C 1
ATOM 726 O O . ALA A 1 94 ? 0.669 -14.115 6.519 1.00 86.94 94 ALA A O 1
ATOM 727 N N . VAL A 1 95 ? -0.384 -12.525 7.702 1.00 87.94 95 VAL A N 1
ATOM 728 C CA . VAL A 1 95 ? 0.269 -11.381 7.035 1.00 87.94 95 VAL A CA 1
ATOM 729 C C . VAL A 1 95 ? 1.788 -11.518 6.906 1.00 87.94 95 VAL A C 1
ATOM 731 O O . VAL A 1 95 ? 2.334 -11.215 5.846 1.00 87.94 95 VAL A O 1
ATOM 734 N N . LYS A 1 96 ? 2.476 -12.023 7.939 1.00 85.75 96 LYS A N 1
ATOM 735 C CA . LYS A 1 96 ? 3.932 -12.235 7.898 1.00 85.75 96 LYS A CA 1
ATOM 736 C C . LYS A 1 96 ? 4.316 -13.290 6.861 1.00 85.75 96 LYS A C 1
ATOM 738 O O . LYS A 1 96 ? 5.233 -13.065 6.079 1.00 85.75 96 LYS A O 1
ATOM 743 N N . TYR A 1 97 ? 3.593 -14.409 6.832 1.00 88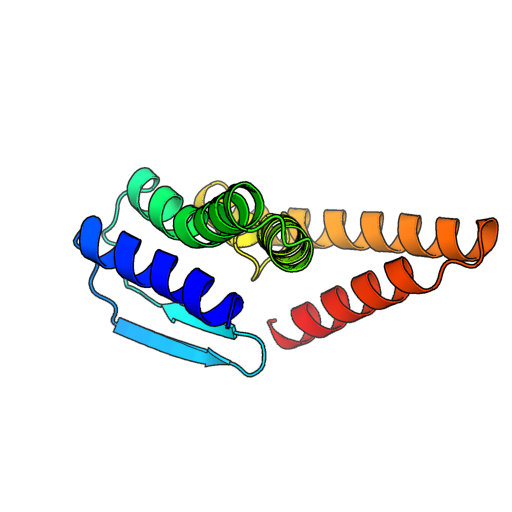.56 97 TYR A N 1
ATOM 744 C CA . TYR A 1 97 ? 3.830 -15.496 5.884 1.00 88.56 97 TYR A CA 1
ATOM 745 C C . TYR A 1 97 ? 3.493 -15.082 4.451 1.00 88.56 97 TYR A C 1
ATOM 747 O O . TYR A 1 97 ? 4.277 -15.355 3.550 1.00 88.56 97 TYR A O 1
ATOM 755 N N . VAL A 1 98 ? 2.374 -14.378 4.249 1.00 89.25 98 VAL A N 1
ATOM 756 C CA . VAL A 1 98 ? 1.960 -13.857 2.938 1.00 89.25 98 VAL A CA 1
ATOM 757 C C . VAL A 1 98 ? 2.986 -12.856 2.411 1.00 89.25 98 VAL A C 1
ATOM 759 O O . VAL A 1 98 ? 3.444 -13.002 1.282 1.00 89.25 98 VAL A O 1
ATOM 762 N N . SER A 1 99 ? 3.410 -11.901 3.247 1.00 86.88 99 SER A N 1
ATOM 763 C CA . SER A 1 99 ? 4.428 -10.912 2.869 1.00 86.88 99 SER A CA 1
ATOM 764 C C . SER A 1 99 ? 5.744 -11.598 2.500 1.00 86.88 99 SER A C 1
ATOM 766 O O . SER A 1 99 ? 6.317 -11.305 1.456 1.00 86.88 99 SER A O 1
ATOM 768 N N . LEU A 1 100 ? 6.206 -12.551 3.320 1.00 87.44 100 LEU A N 1
ATOM 769 C CA . LEU A 1 100 ? 7.449 -13.280 3.069 1.00 87.44 100 LEU A CA 1
ATOM 770 C C . LEU A 1 100 ? 7.379 -14.100 1.776 1.00 87.44 100 LEU A C 1
ATOM 772 O O . LEU A 1 100 ? 8.294 -14.022 0.964 1.00 87.44 100 LEU A O 1
ATOM 776 N N . LEU A 1 101 ? 6.300 -14.858 1.573 1.00 90.50 101 LEU A N 1
ATOM 777 C CA . LEU A 1 101 ? 6.110 -15.689 0.385 1.00 90.50 101 LEU A CA 1
ATOM 778 C C . LEU A 1 101 ? 6.020 -14.847 -0.891 1.00 90.50 101 LEU A C 1
ATOM 780 O O . LEU A 1 101 ? 6.598 -15.208 -1.914 1.00 90.50 101 LEU A O 1
ATOM 784 N N . PHE A 1 102 ? 5.330 -13.707 -0.834 1.00 89.81 102 PHE A N 1
ATOM 785 C CA . 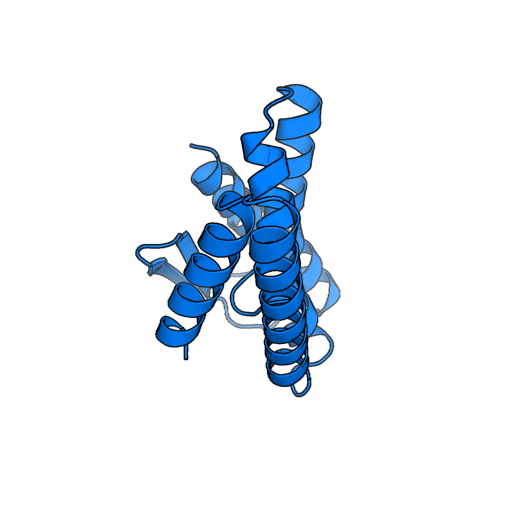PHE A 1 102 ? 5.242 -12.801 -1.972 1.00 89.81 102 PHE A CA 1
ATOM 786 C C . PHE A 1 102 ? 6.611 -12.209 -2.326 1.00 89.81 102 PHE A C 1
ATOM 788 O O . PHE A 1 102 ? 6.990 -12.186 -3.495 1.00 89.81 102 PHE A O 1
ATOM 795 N N . LEU A 1 103 ? 7.384 -11.776 -1.327 1.00 86.69 103 LEU A N 1
ATOM 796 C CA . LEU A 1 103 ? 8.721 -11.219 -1.546 1.00 86.69 103 LEU A CA 1
ATOM 797 C C . LEU A 1 103 ? 9.704 -12.248 -2.091 1.00 86.69 103 LEU A C 1
ATOM 799 O O . LEU A 1 103 ? 10.473 -11.921 -2.991 1.00 86.69 103 LEU A O 1
ATOM 803 N N . THR A 1 104 ? 9.698 -13.476 -1.569 1.00 87.00 104 THR A N 1
ATOM 804 C CA . THR A 1 104 ? 10.598 -14.528 -2.060 1.00 87.00 104 THR A CA 1
ATOM 805 C C . THR A 1 104 ? 10.262 -14.910 -3.497 1.00 87.00 104 THR A C 1
ATOM 807 O O . THR A 1 104 ? 11.173 -15.043 -4.316 1.00 87.00 104 THR A O 1
ATOM 810 N N . ALA A 1 105 ? 8.974 -15.007 -3.838 1.00 89.56 105 ALA A N 1
ATOM 811 C CA . ALA A 1 105 ? 8.531 -15.219 -5.212 1.00 89.56 105 ALA A CA 1
ATOM 812 C C . ALA A 1 105 ? 8.944 -14.054 -6.128 1.00 89.56 105 ALA A C 1
ATOM 814 O O . ALA A 1 105 ? 9.508 -14.283 -7.199 1.00 89.56 105 ALA A O 1
ATOM 815 N N . LEU A 1 106 ? 8.731 -12.807 -5.692 1.00 87.88 106 LEU A N 1
ATOM 816 C CA . LEU A 1 106 ? 9.116 -11.614 -6.446 1.00 87.88 106 LEU A CA 1
ATOM 817 C C . LEU A 1 106 ? 10.631 -11.555 -6.677 1.00 87.88 106 LEU A C 1
ATOM 819 O O . LEU A 1 106 ? 11.069 -11.253 -7.786 1.00 87.88 106 LEU A O 1
ATOM 823 N N . LEU A 1 107 ? 11.431 -11.899 -5.664 1.00 87.88 107 LEU A N 1
ATOM 824 C CA . LEU A 1 107 ? 12.886 -11.981 -5.768 1.00 87.88 107 LEU A CA 1
ATOM 825 C C . LEU A 1 107 ? 13.292 -13.031 -6.798 1.00 87.88 107 LEU A C 1
ATOM 827 O O . LEU A 1 107 ? 14.058 -12.712 -7.706 1.00 87.88 107 LEU A O 1
ATOM 831 N N . ALA A 1 108 ? 12.743 -14.244 -6.713 1.00 87.94 108 ALA A N 1
ATOM 832 C CA . ALA A 1 108 ? 13.044 -15.316 -7.659 1.00 87.94 108 ALA A CA 1
ATOM 833 C C . ALA A 1 108 ? 12.731 -14.906 -9.109 1.00 87.94 108 ALA A C 1
ATOM 835 O O . ALA A 1 108 ? 13.567 -15.087 -9.998 1.00 87.94 108 ALA A O 1
ATOM 836 N N . VAL A 1 109 ? 11.572 -14.280 -9.339 1.00 87.31 109 VAL A N 1
ATOM 837 C CA . VAL A 1 109 ? 11.188 -13.739 -10.652 1.00 87.31 109 VAL A CA 1
ATOM 838 C C . VAL A 1 109 ? 12.144 -12.631 -11.093 1.00 87.31 109 VAL A C 1
ATOM 840 O O . VAL A 1 109 ? 12.604 -12.640 -12.234 1.00 87.31 109 VAL A O 1
ATOM 843 N N . SER A 1 110 ? 12.491 -11.701 -10.199 1.00 86.06 110 SER A N 1
ATOM 844 C CA . SER A 1 110 ? 13.398 -10.593 -10.516 1.00 86.06 110 SER A CA 1
ATOM 845 C C . SER A 1 110 ? 14.785 -11.090 -10.938 1.00 86.06 110 SER A C 1
ATOM 847 O O . SER A 1 110 ? 15.336 -10.607 -11.925 1.00 86.06 110 SER A O 1
ATOM 849 N N . VAL A 1 111 ? 15.311 -12.113 -10.257 1.00 87.06 111 VAL A N 1
ATOM 850 C CA . VAL A 1 111 ? 16.598 -12.742 -10.569 1.00 87.06 111 VAL A CA 1
ATOM 851 C C . VAL A 1 111 ? 16.519 -13.495 -11.895 1.00 87.06 111 VAL A C 1
ATOM 853 O O . VAL A 1 111 ? 17.405 -13.348 -12.734 1.00 87.06 111 VAL A O 1
ATOM 856 N N . TYR A 1 112 ? 15.443 -14.248 -12.136 1.00 88.38 112 TYR A N 1
ATOM 857 C CA . TYR A 1 112 ? 15.238 -14.938 -13.411 1.00 88.38 112 TYR A CA 1
ATOM 858 C C . TYR A 1 112 ? 15.221 -13.962 -14.599 1.00 88.38 112 TYR A C 1
ATOM 860 O O . TYR A 1 112 ? 15.913 -14.177 -15.596 1.00 88.38 112 TYR A O 1
ATOM 868 N N . ILE A 1 113 ? 14.475 -12.860 -14.479 1.00 86.56 113 ILE A N 1
ATOM 869 C CA . ILE A 1 113 ? 14.398 -11.822 -15.513 1.00 86.56 113 ILE A CA 1
ATOM 870 C C . ILE A 1 113 ? 15.753 -11.131 -15.694 1.00 86.56 113 ILE A C 1
ATOM 872 O O . ILE A 1 113 ? 16.149 -10.868 -16.829 1.00 86.56 113 ILE A O 1
ATOM 876 N N . LEU A 1 114 ? 16.490 -10.880 -14.610 1.00 86.56 114 LEU A N 1
ATOM 877 C CA . LEU A 1 114 ? 17.830 -10.302 -14.673 1.00 86.56 114 LEU A CA 1
ATOM 878 C C . LEU A 1 114 ? 18.785 -11.188 -15.485 1.00 86.56 114 LEU A C 1
ATOM 880 O O . LEU A 1 114 ? 19.477 -10.690 -16.371 1.00 86.56 114 LEU A O 1
ATOM 884 N N . PHE A 1 115 ? 18.787 -12.499 -15.241 1.00 86.88 115 PHE A N 1
ATOM 885 C CA . PHE A 1 115 ? 19.634 -13.430 -15.990 1.00 86.88 115 PHE A CA 1
ATOM 886 C C . PHE A 1 115 ? 19.189 -13.607 -17.444 1.00 86.88 115 PHE A C 1
ATOM 888 O O . PHE A 1 115 ? 20.032 -13.768 -18.324 1.00 86.88 115 PHE A O 1
ATOM 895 N N . ARG A 1 116 ? 17.878 -13.589 -17.714 1.00 88.75 116 ARG A N 1
ATOM 896 C CA . ARG A 1 116 ? 17.352 -13.856 -19.059 1.00 88.75 116 ARG A CA 1
ATOM 897 C C . ARG A 1 116 ? 17.346 -12.631 -19.974 1.00 88.75 116 ARG A C 1
ATOM 899 O O . ARG A 1 116 ? 17.585 -12.785 -21.169 1.00 88.75 116 ARG A O 1
ATOM 906 N N . TYR A 1 117 ? 17.046 -11.458 -19.425 1.00 86.12 117 TYR A N 1
ATOM 907 C CA . TYR A 1 117 ? 16.780 -10.226 -20.175 1.00 86.12 117 TYR A CA 1
ATOM 908 C C . TYR A 1 117 ? 17.687 -9.053 -19.773 1.00 86.12 117 TYR A C 1
ATOM 910 O O . TYR A 1 117 ? 17.579 -7.986 -20.370 1.00 86.12 117 TYR A O 1
ATOM 918 N N . SER A 1 118 ? 18.556 -9.214 -18.765 1.00 83.25 118 SER A N 1
ATOM 919 C CA . SER A 1 118 ? 19.436 -8.147 -18.247 1.00 83.25 118 SER A CA 1
ATOM 920 C C . SER A 1 118 ? 18.688 -6.878 -17.815 1.00 83.25 118 SER A C 1
ATOM 922 O O . SER A 1 118 ? 19.230 -5.776 -17.840 1.00 83.25 118 SER A O 1
ATOM 924 N N . ILE A 1 119 ? 17.429 -7.029 -17.390 1.00 81.50 119 ILE A N 1
ATOM 925 C CA . ILE A 1 119 ? 16.606 -5.927 -16.889 1.00 81.50 119 ILE A CA 1
ATOM 926 C C . ILE A 1 119 ? 16.883 -5.751 -15.394 1.00 81.50 119 ILE A C 1
ATOM 928 O O . ILE A 1 119 ? 16.468 -6.562 -14.567 1.00 81.50 119 ILE A O 1
ATOM 932 N N . PHE A 1 120 ? 17.562 -4.659 -15.044 1.00 81.00 120 PHE A N 1
ATOM 933 C CA . PHE A 1 120 ? 17.949 -4.343 -13.664 1.00 81.00 120 PHE A CA 1
ATOM 934 C C . PHE A 1 120 ? 16.835 -3.682 -12.836 1.00 81.00 120 PHE A C 1
ATOM 936 O O . PHE A 1 120 ? 16.884 -3.707 -11.608 1.00 81.00 120 PHE A O 1
ATOM 943 N N . SER A 1 121 ? 15.821 -3.094 -13.478 1.00 78.75 121 SER A N 1
ATOM 944 C CA . SER A 1 121 ? 14.793 -2.288 -12.801 1.00 78.75 121 SER A CA 1
ATOM 945 C C . SER A 1 121 ? 13.968 -3.093 -11.791 1.00 78.75 121 SER A C 1
ATOM 947 O O . SER A 1 121 ? 13.813 -2.676 -10.647 1.00 78.75 121 SER A O 1
ATOM 949 N N . LEU A 1 122 ? 13.497 -4.280 -12.178 1.00 75.56 122 LEU A N 1
ATOM 950 C CA . LEU A 1 122 ? 12.736 -5.186 -11.307 1.00 75.56 122 LEU A CA 1
ATOM 951 C C . LEU A 1 122 ? 13.556 -5.677 -10.109 1.00 75.56 122 LEU A C 1
ATOM 953 O O . LEU A 1 122 ? 13.035 -5.776 -8.998 1.00 75.56 122 LEU A O 1
ATOM 957 N N . PHE A 1 123 ? 14.845 -5.940 -10.323 1.00 79.62 123 PHE A N 1
ATOM 958 C CA . PHE A 1 123 ? 15.764 -6.326 -9.257 1.00 79.62 123 PHE A CA 1
ATOM 959 C C . PHE A 1 123 ? 15.952 -5.190 -8.240 1.00 79.62 123 PHE A C 1
ATOM 961 O O . PHE A 1 123 ? 15.869 -5.427 -7.036 1.00 79.62 123 PHE A O 1
ATOM 968 N N . LEU A 1 124 ? 16.116 -3.945 -8.705 1.00 79.69 124 LEU A N 1
ATOM 969 C CA . LEU A 1 124 ? 16.218 -2.770 -7.833 1.00 79.69 124 LEU A CA 1
ATOM 970 C C . LEU A 1 124 ? 14.943 -2.532 -7.015 1.00 79.69 124 LEU A C 1
ATOM 972 O O . LEU A 1 124 ? 15.039 -2.259 -5.820 1.00 79.69 124 LEU A O 1
ATOM 976 N N . VAL A 1 125 ? 13.758 -2.675 -7.619 1.00 77.25 125 VAL A N 1
ATOM 977 C CA . VAL A 1 125 ? 12.475 -2.558 -6.900 1.00 77.25 125 VAL A CA 1
ATOM 978 C C . VAL A 1 125 ? 12.346 -3.649 -5.835 1.00 77.25 125 VAL A C 1
ATOM 980 O O . VAL A 1 125 ? 11.948 -3.365 -4.707 1.00 77.25 125 VAL A O 1
ATOM 983 N N . CYS A 1 126 ? 12.728 -4.887 -6.153 1.00 80.25 126 CYS A N 1
ATOM 984 C CA . CYS A 1 126 ? 12.709 -5.980 -5.185 1.00 80.25 126 CYS A CA 1
ATOM 985 C C . CYS A 1 126 ? 13.669 -5.718 -4.011 1.00 80.25 126 CYS A C 1
ATOM 987 O O . CYS A 1 126 ? 13.276 -5.833 -2.850 1.00 80.25 126 CYS A O 1
ATOM 989 N N . LEU A 1 127 ? 14.898 -5.287 -4.302 1.00 80.81 127 LEU A N 1
ATOM 990 C CA . LEU A 1 127 ? 15.896 -4.945 -3.289 1.00 80.81 127 LEU A CA 1
ATOM 991 C C . LEU A 1 127 ? 15.430 -3.777 -2.406 1.00 80.81 127 LEU A C 1
ATOM 993 O O . LEU A 1 127 ? 15.573 -3.834 -1.185 1.00 80.81 127 LEU A O 1
ATOM 997 N N . TYR A 1 128 ? 14.806 -2.759 -3.004 1.00 81.44 128 TYR A N 1
ATOM 998 C CA . TYR A 1 128 ? 14.177 -1.655 -2.282 1.00 81.44 128 TYR A CA 1
ATOM 999 C C . TYR A 1 128 ? 13.096 -2.147 -1.310 1.00 81.44 128 TYR A C 1
ATOM 1001 O O . TYR A 1 128 ? 13.125 -1.779 -0.135 1.00 81.44 128 TYR A O 1
ATOM 1009 N N . LEU A 1 129 ? 12.187 -3.018 -1.761 1.00 75.50 129 LEU A N 1
ATOM 1010 C CA . LEU A 1 129 ? 11.123 -3.572 -0.916 1.00 75.50 129 LEU A CA 1
ATOM 1011 C C . LEU A 1 129 ? 11.688 -4.406 0.244 1.00 75.50 129 LEU A C 1
ATOM 1013 O O . LEU A 1 129 ? 11.209 -4.292 1.370 1.00 75.50 129 LEU A O 1
ATOM 1017 N N . ILE A 1 130 ? 12.738 -5.196 0.008 1.00 78.56 130 ILE A N 1
ATOM 1018 C CA . ILE A 1 130 ? 13.392 -5.998 1.054 1.00 78.56 130 ILE A CA 1
ATOM 1019 C C . ILE A 1 130 ? 14.040 -5.102 2.111 1.00 78.56 130 ILE A C 1
ATOM 1021 O O . ILE A 1 130 ? 13.807 -5.303 3.304 1.00 78.56 130 ILE A O 1
ATOM 1025 N N . LEU A 1 131 ? 14.807 -4.089 1.693 1.00 77.62 131 LEU A N 1
ATOM 1026 C CA . LEU A 1 131 ? 15.427 -3.130 2.613 1.00 77.62 131 LEU A CA 1
ATOM 1027 C C . LEU A 1 131 ? 14.383 -2.359 3.424 1.00 77.62 131 LEU A C 1
ATOM 1029 O O . LEU A 1 131 ? 14.565 -2.140 4.623 1.00 77.62 131 LEU A O 1
ATOM 1033 N N . PHE A 1 132 ? 13.286 -1.966 2.779 1.00 72.19 132 PHE A N 1
ATOM 1034 C CA . PHE A 1 132 ? 12.181 -1.274 3.428 1.00 72.19 132 PHE A CA 1
ATOM 1035 C C . PHE A 1 132 ? 11.554 -2.128 4.541 1.00 72.19 132 PHE A C 1
ATOM 1037 O O . PHE A 1 132 ? 11.314 -1.640 5.646 1.00 72.19 132 PHE A O 1
ATOM 1044 N N . ILE A 1 133 ? 11.374 -3.425 4.292 1.00 67.81 133 ILE A N 1
ATOM 1045 C CA . ILE A 1 133 ? 10.733 -4.350 5.233 1.00 67.81 133 ILE A CA 1
ATOM 1046 C C . ILE A 1 133 ? 11.657 -4.736 6.377 1.00 67.81 133 ILE A C 1
ATOM 1048 O O . ILE A 1 133 ? 11.215 -4.726 7.527 1.00 67.81 133 ILE A O 1
ATOM 1052 N N . MET A 1 134 ? 12.934 -5.008 6.090 1.00 65.69 134 MET A N 1
ATOM 1053 C CA . MET A 1 134 ? 13.945 -5.304 7.114 1.00 65.69 134 MET A CA 1
ATOM 1054 C C . MET A 1 134 ? 14.063 -4.195 8.162 1.00 65.69 134 MET A C 1
ATOM 1056 O O . MET A 1 134 ? 14.440 -4.469 9.294 1.00 65.69 134 MET A O 1
ATOM 1060 N N . ARG A 1 135 ? 13.738 -2.951 7.796 1.00 58.81 135 ARG A N 1
ATOM 1061 C CA . ARG A 1 135 ? 13.783 -1.792 8.695 1.00 58.81 135 ARG A CA 1
ATOM 1062 C C . ARG A 1 135 ? 12.451 -1.510 9.407 1.00 58.81 135 ARG A C 1
ATOM 1064 O O . ARG A 1 135 ? 12.405 -0.633 10.263 1.00 58.81 135 ARG A O 1
ATOM 1071 N N . SER A 1 136 ? 11.382 -2.213 9.023 1.00 53.06 136 SER A N 1
ATOM 1072 C CA . SER A 1 136 ? 10.029 -2.105 9.595 1.00 53.06 136 SER A CA 1
ATOM 1073 C C . SER A 1 136 ? 9.677 -3.220 10.596 1.00 53.06 136 SER A C 1
ATOM 1075 O O . SER A 1 136 ? 8.635 -3.135 11.251 1.00 53.06 136 SER A O 1
ATOM 1077 N N . LEU A 1 137 ? 10.524 -4.257 10.677 1.00 49.72 137 LEU A N 1
ATOM 1078 C CA . LEU A 1 137 ? 10.537 -5.309 11.703 1.00 49.72 137 LEU A CA 1
ATOM 1079 C C . LEU A 1 137 ? 11.261 -4.824 12.962 1.00 49.72 137 LEU A C 1
ATOM 1081 O O . LEU A 1 137 ? 10.792 -5.210 14.055 1.00 49.72 137 LEU A O 1
#

Sequence (137 aa):
MFCFLHESAHLFALIAVGGKPQCLTVSFFGIALKYESDLSIGSELAVILAGPLLNIILYVFIQDDINLFLAVLNLLPVYPLDGGRVVKLLFPRAVKYVSLLFLTALLAVSVYILFRYSIFSLFLVCLYLILFIMRSL

Radius of gyration: 15.88 Å; Cα contacts (8 Å, |Δi|>4): 157; chains: 1; bounding box: 36×31×38 Å

Foldseek 3Di:
DLLVQLVVQLVVLCVVQVWDFDDQPDDPVHTDTDTDPPDDLVSVLSSLCRSLVVLVVCCVVVVDVVSVVLSVVLCQLAPPRSVLVNCCSVPVPCSVVSNVVSLVVLCVVQVVCCVPPVDCPSVVVSVVSVVVVVVVD